Protein AF-A0A7C1ERU1-F1 (afdb_monomer)

Mean predicted aligned error: 7.0 Å

Secondary structure (DSSP, 8-state):
--PPPPEEEEEE--S-HHHHHHHHHHHGGGTTTEEEEEESSGGG--TTS--SEEEESSHHHHHHHHHHHHHTTPPPPEEEEEE-HHHHHH--HHHHSTT--EEEEEPP-TTT-S-----TTHHHHHHHHHHTT-

Structure (mmCIF, N/CA/C/O backbone):
data_AF-A0A7C1ERU1-F1
#
_entry.id   AF-A0A7C1ERU1-F1
#
loop_
_atom_site.group_PDB
_atom_site.id
_atom_site.type_symbol
_atom_site.label_atom_id
_atom_site.label_alt_id
_atom_site.label_comp_id
_atom_site.label_asym_id
_atom_site.label_entity_id
_atom_site.label_seq_id
_atom_site.pdbx_PDB_ins_code
_atom_site.Cartn_x
_atom_site.Cartn_y
_atom_site.Cartn_z
_atom_site.occupancy
_atom_site.B_iso_or_equiv
_atom_site.auth_seq_id
_atom_site.auth_comp_id
_atom_site.auth_asym_id
_atom_site.auth_atom_id
_atom_site.pdbx_PDB_model_num
ATOM 1 N N . MET A 1 1 ? -7.167 -4.060 30.849 1.00 38.62 1 MET A N 1
ATOM 2 C CA . MET A 1 1 ? -5.939 -4.022 30.029 1.00 38.62 1 MET A CA 1
ATOM 3 C C . MET A 1 1 ? -6.316 -3.415 28.689 1.00 38.62 1 MET A C 1
ATOM 5 O O . MET A 1 1 ? -6.919 -4.104 27.881 1.00 38.62 1 MET A O 1
ATOM 9 N N . SER A 1 2 ? -6.092 -2.116 28.487 1.00 44.56 2 SER A N 1
ATOM 10 C CA . SER A 1 2 ? -6.300 -1.489 27.179 1.00 44.56 2 SER A CA 1
ATOM 11 C C . SER A 1 2 ? -5.077 -1.799 26.318 1.00 44.56 2 SER A C 1
ATOM 13 O O . SER A 1 2 ? -4.058 -1.119 26.421 1.00 44.56 2 SER A O 1
ATOM 15 N N . GLY A 1 3 ? -5.133 -2.887 25.549 1.00 54.28 3 GLY A N 1
ATOM 16 C CA . GLY A 1 3 ? -4.138 -3.115 24.504 1.00 54.28 3 GLY A CA 1
ATOM 17 C C . GLY A 1 3 ? -4.185 -1.951 23.516 1.00 54.28 3 GLY A C 1
ATOM 18 O O . GLY A 1 3 ? -5.271 -1.447 23.225 1.00 54.28 3 GLY A O 1
ATOM 19 N N . ASN A 1 4 ? -3.025 -1.494 23.042 1.00 63.59 4 ASN A N 1
ATOM 20 C CA . ASN A 1 4 ? -2.984 -0.489 21.983 1.00 63.59 4 ASN A CA 1
ATOM 21 C C . ASN A 1 4 ? -3.839 -0.971 20.797 1.00 63.59 4 ASN A C 1
ATOM 23 O O . ASN A 1 4 ? -3.740 -2.149 20.437 1.00 63.59 4 ASN A O 1
ATOM 27 N N . PRO A 1 5 ? -4.676 -0.102 20.198 1.00 78.25 5 PRO A N 1
ATOM 28 C CA . PRO A 1 5 ? -5.443 -0.479 19.020 1.00 78.25 5 PRO A CA 1
ATOM 29 C C . PRO A 1 5 ? -4.481 -0.915 17.911 1.00 78.25 5 PRO A C 1
ATOM 31 O O . PRO A 1 5 ? -3.441 -0.277 17.705 1.00 78.25 5 PRO A O 1
ATOM 34 N N . LYS A 1 6 ? -4.819 -2.019 17.233 1.00 86.25 6 LYS A N 1
ATOM 35 C CA . LYS A 1 6 ? -4.038 -2.538 16.106 1.00 86.25 6 LYS A CA 1
ATOM 36 C C . LYS A 1 6 ? -3.913 -1.468 15.021 1.00 86.25 6 LYS A C 1
ATOM 38 O O . LYS A 1 6 ? -4.828 -0.670 14.828 1.00 86.25 6 LYS A O 1
ATOM 43 N N . LEU A 1 7 ? -2.779 -1.454 14.327 1.00 87.94 7 LEU A N 1
ATOM 44 C CA . LEU A 1 7 ? -2.610 -0.622 13.139 1.00 87.94 7 LEU A CA 1
ATOM 45 C C . LEU A 1 7 ? -3.426 -1.213 11.992 1.00 87.94 7 LEU A C 1
ATOM 47 O O . LEU A 1 7 ? -3.412 -2.427 11.785 1.00 87.94 7 LEU A O 1
ATOM 51 N N . CYS A 1 8 ? -4.094 -0.352 11.238 1.00 89.69 8 CYS A N 1
ATOM 52 C CA . CYS A 1 8 ? -4.928 -0.750 10.117 1.00 89.69 8 CYS A CA 1
ATOM 53 C C . CYS A 1 8 ? -4.202 -0.492 8.792 1.00 89.69 8 CYS A C 1
ATOM 55 O O . CYS A 1 8 ? -3.900 0.654 8.453 1.00 89.69 8 CYS A O 1
ATOM 57 N N . GLY A 1 9 ? -3.937 -1.550 8.031 1.00 87.38 9 GLY A N 1
ATOM 58 C CA . GLY A 1 9 ? -3.338 -1.495 6.701 1.00 87.38 9 GLY A CA 1
ATOM 59 C C . GLY A 1 9 ? -4.354 -1.783 5.601 1.00 87.38 9 GLY A C 1
ATOM 60 O O . GLY A 1 9 ? -5.110 -2.747 5.690 1.00 87.38 9 GLY A O 1
ATOM 61 N N . GLY A 1 10 ? -4.355 -0.975 4.544 1.00 85.50 10 GLY A N 1
ATOM 62 C CA . GLY A 1 10 ? -5.003 -1.317 3.278 1.00 85.50 10 GLY A CA 1
ATOM 63 C C . GLY A 1 10 ? -4.010 -1.978 2.323 1.00 85.50 10 GLY A C 1
ATOM 64 O O . GLY A 1 10 ? -2.830 -1.633 2.323 1.00 85.50 10 GLY A O 1
ATOM 65 N N . VAL A 1 11 ? -4.464 -2.905 1.490 1.00 82.75 11 VAL A N 1
ATOM 66 C CA . VAL A 1 11 ? -3.660 -3.495 0.414 1.00 82.75 11 VAL A CA 1
ATOM 67 C C . VAL A 1 11 ? -4.457 -3.390 -0.869 1.00 82.75 11 VAL A C 1
ATOM 69 O O . VAL A 1 11 ? -5.541 -3.957 -0.968 1.00 82.75 11 VAL A O 1
ATOM 72 N N . VAL A 1 12 ? -3.929 -2.658 -1.842 1.00 81.94 12 VAL A N 1
ATOM 73 C CA . VAL A 1 12 ? -4.483 -2.636 -3.192 1.00 81.94 12 VAL A CA 1
ATOM 74 C C . VAL A 1 12 ? -3.770 -3.708 -3.989 1.00 81.94 12 VAL A C 1
ATOM 76 O O . VAL A 1 12 ? -2.558 -3.636 -4.194 1.00 81.94 12 VAL A O 1
ATOM 79 N N . VAL A 1 13 ? -4.526 -4.712 -4.408 1.00 75.12 13 VAL A N 1
ATOM 80 C CA . VAL A 1 13 ? -4.001 -5.854 -5.146 1.00 75.12 13 VAL A CA 1
ATOM 81 C C . VAL A 1 13 ? -4.896 -6.096 -6.345 1.00 75.12 13 VAL A C 1
ATOM 83 O O . VAL A 1 13 ? -6.103 -6.305 -6.207 1.00 75.12 13 VAL A O 1
ATOM 86 N N . PHE A 1 14 ? -4.301 -6.110 -7.538 1.00 65.19 14 PHE A N 1
ATOM 87 C CA . PHE A 1 14 ? -4.945 -6.801 -8.647 1.00 65.19 14 PHE A CA 1
ATOM 88 C C . PHE A 1 14 ? -5.132 -8.263 -8.236 1.00 65.19 14 PHE A C 1
ATOM 90 O O . PHE A 1 14 ? -4.320 -8.802 -7.487 1.00 65.19 14 PHE A O 1
ATOM 97 N N . ALA A 1 15 ? -6.228 -8.886 -8.670 1.00 53.75 15 ALA A N 1
ATOM 98 C CA . ALA A 1 15 ? -6.693 -10.195 -8.208 1.00 53.75 15 ALA A CA 1
ATOM 99 C C . ALA A 1 15 ? -5.782 -11.382 -8.612 1.00 53.75 15 ALA A C 1
ATOM 101 O O . ALA A 1 15 ? -6.243 -12.358 -9.204 1.00 53.75 15 ALA A O 1
ATOM 102 N N . ASP A 1 16 ? -4.491 -11.329 -8.292 1.00 62.25 16 ASP A N 1
ATOM 103 C CA . ASP A 1 16 ? -3.553 -12.432 -8.400 1.00 62.25 16 ASP A CA 1
ATOM 104 C C . ASP A 1 16 ? -3.361 -13.108 -7.025 1.00 62.25 16 ASP A C 1
ATOM 106 O O . ASP A 1 16 ? -3.417 -12.490 -5.959 1.00 62.25 16 ASP A O 1
ATOM 110 N N . ARG A 1 17 ? -3.198 -14.436 -7.028 1.00 58.34 17 ARG A N 1
ATOM 111 C CA . ARG A 1 17 ? -3.046 -15.227 -5.792 1.00 58.34 17 ARG A CA 1
ATOM 112 C C . ARG A 1 17 ? -1.649 -15.121 -5.175 1.00 58.34 17 ARG A C 1
ATOM 114 O O . ARG A 1 17 ? -1.482 -15.484 -4.013 1.00 58.34 17 ARG A O 1
ATOM 121 N N . HIS A 1 18 ? -0.655 -14.669 -5.933 1.00 67.75 18 HIS A N 1
ATOM 122 C CA . HIS A 1 18 ? 0.740 -14.640 -5.493 1.00 67.75 18 HIS A CA 1
ATOM 123 C C . HIS A 1 18 ? 0.992 -13.482 -4.528 1.00 67.75 18 HIS A C 1
ATOM 125 O O . HIS A 1 18 ? 1.644 -13.653 -3.498 1.00 67.75 18 HIS A O 1
ATOM 131 N N . THR A 1 19 ? 0.395 -12.336 -4.816 1.00 70.38 19 THR A N 1
ATOM 132 C CA . THR A 1 19 ? 0.466 -11.124 -4.017 1.00 70.38 19 THR A CA 1
ATOM 133 C C . THR A 1 19 ? -0.167 -11.307 -2.644 1.00 70.38 19 THR A C 1
ATOM 135 O O . THR A 1 19 ? 0.436 -10.929 -1.643 1.00 70.38 19 THR A O 1
ATOM 138 N N . HIS A 1 20 ? -1.329 -11.960 -2.557 1.00 73.44 20 HIS A N 1
ATOM 139 C CA . HIS A 1 20 ? -1.931 -12.279 -1.261 1.00 73.44 20 HIS A CA 1
ATOM 140 C C . HIS A 1 20 ? -0.985 -13.107 -0.381 1.00 73.44 20 HIS A C 1
ATOM 142 O O . HIS A 1 20 ? -0.733 -12.734 0.763 1.00 73.44 20 HIS A O 1
ATOM 148 N N . GLY A 1 21 ? -0.392 -14.171 -0.933 1.00 73.75 21 GLY A N 1
ATOM 149 C CA . GLY A 1 21 ? 0.560 -15.009 -0.199 1.00 73.75 21 GLY A CA 1
ATOM 150 C C . GLY A 1 21 ? 1.810 -14.245 0.249 1.00 73.75 21 GLY A C 1
ATOM 151 O O . GLY A 1 21 ? 2.290 -14.439 1.365 1.00 73.75 21 GLY A O 1
ATOM 152 N N . LEU A 1 22 ? 2.314 -13.327 -0.581 1.00 76.00 22 LEU A N 1
ATOM 153 C CA . LEU A 1 22 ? 3.431 -12.456 -0.216 1.00 76.00 22 LEU A CA 1
ATOM 154 C C . LEU A 1 22 ? 3.085 -11.553 0.974 1.00 76.00 22 LEU A C 1
ATOM 156 O O . LEU A 1 22 ? 3.857 -11.470 1.929 1.00 76.00 22 LEU A O 1
ATOM 160 N N . ILE A 1 23 ? 1.937 -10.877 0.927 1.00 79.00 23 ILE A N 1
ATOM 161 C CA . ILE A 1 23 ? 1.511 -9.970 1.997 1.00 79.00 23 ILE A CA 1
ATOM 162 C C . ILE A 1 23 ? 1.243 -10.742 3.291 1.00 79.00 23 ILE A C 1
ATOM 164 O O . ILE A 1 23 ? 1.654 -10.297 4.364 1.00 79.00 23 ILE A O 1
ATOM 168 N N . GLU A 1 24 ? 0.633 -11.925 3.217 1.00 79.69 24 GLU A N 1
ATOM 169 C CA . GLU A 1 24 ? 0.465 -12.804 4.379 1.00 79.69 24 GLU A CA 1
ATOM 170 C C . GLU A 1 24 ? 1.814 -13.194 4.999 1.00 79.69 24 GLU A C 1
ATOM 172 O O . GLU A 1 24 ? 1.984 -13.104 6.217 1.00 79.69 24 GLU A O 1
ATOM 177 N N . LEU A 1 25 ? 2.807 -13.555 4.180 1.00 77.31 25 LEU A N 1
ATOM 178 C CA . LEU A 1 25 ? 4.157 -13.872 4.657 1.00 77.31 25 LEU A CA 1
ATOM 179 C C . LEU A 1 25 ? 4.840 -12.665 5.312 1.00 77.31 25 LEU A C 1
ATOM 181 O O . LEU A 1 25 ? 5.422 -12.798 6.391 1.00 77.31 25 LEU A O 1
ATOM 185 N N . LEU A 1 26 ? 4.743 -11.484 4.696 1.00 77.50 26 LEU A N 1
ATOM 186 C CA . LEU A 1 26 ? 5.313 -10.239 5.221 1.00 77.50 26 LEU A CA 1
ATOM 187 C C . LEU A 1 26 ? 4.665 -9.821 6.546 1.00 77.50 26 LEU A C 1
ATOM 189 O O . LEU A 1 26 ? 5.332 -9.285 7.432 1.00 77.50 26 LEU A O 1
ATOM 193 N N . THR A 1 27 ? 3.366 -10.072 6.701 1.00 81.69 27 THR A N 1
ATOM 194 C CA . THR A 1 27 ? 2.593 -9.660 7.880 1.00 81.69 27 THR A CA 1
ATOM 195 C C . THR A 1 27 ? 2.572 -10.706 8.989 1.00 81.69 27 THR A C 1
ATOM 197 O O . THR A 1 27 ? 2.275 -10.354 10.132 1.00 81.69 27 THR A O 1
ATOM 200 N N . TYR A 1 28 ? 2.963 -11.955 8.714 1.00 83.81 28 TYR A N 1
ATOM 201 C CA . TYR A 1 28 ? 2.857 -13.086 9.641 1.00 83.81 28 TYR A CA 1
ATOM 202 C C . TYR A 1 28 ? 3.402 -12.790 11.046 1.00 83.81 28 TYR A C 1
ATOM 204 O O . TYR A 1 28 ? 2.727 -13.040 12.045 1.00 83.81 28 TYR A O 1
ATOM 212 N N . ARG A 1 29 ? 4.603 -12.202 11.137 1.00 82.00 29 ARG A N 1
ATOM 213 C CA . ARG A 1 29 ? 5.260 -11.885 12.422 1.00 82.00 29 ARG A CA 1
ATOM 214 C C . ARG A 1 29 ? 4.599 -10.741 13.191 1.00 82.00 29 ARG A C 1
ATOM 216 O O . ARG A 1 29 ? 4.809 -10.610 14.390 1.00 82.00 29 ARG A O 1
ATOM 223 N N . SER A 1 30 ? 3.807 -9.919 12.509 1.00 84.56 30 SER A N 1
ATOM 224 C CA . SER A 1 30 ? 3.169 -8.719 13.057 1.00 84.56 30 SER A CA 1
ATOM 225 C C . SER A 1 30 ? 1.639 -8.807 13.102 1.00 84.56 30 SER A C 1
ATOM 227 O O . SER A 1 30 ? 0.985 -7.827 13.450 1.00 84.56 30 SER A O 1
ATOM 229 N N . ARG A 1 31 ? 1.049 -9.973 12.811 1.00 84.38 31 ARG A N 1
ATOM 230 C CA . ARG A 1 31 ? -0.410 -10.189 12.729 1.00 84.38 31 ARG A CA 1
ATOM 231 C C . ARG A 1 31 ? -1.189 -9.813 13.998 1.00 84.38 31 ARG A C 1
ATOM 233 O O . ARG A 1 31 ? -2.358 -9.439 13.944 1.00 84.38 31 ARG A O 1
ATOM 240 N N . ASP A 1 32 ? -0.539 -9.872 15.157 1.00 86.38 32 ASP A N 1
ATOM 241 C CA . ASP A 1 32 ? -1.171 -9.513 16.431 1.00 86.38 32 ASP A CA 1
ATOM 242 C C . ASP A 1 32 ? -1.240 -7.991 16.636 1.00 86.38 32 ASP A C 1
ATOM 244 O O . ASP A 1 32 ? -2.021 -7.512 17.455 1.00 86.38 32 ASP A O 1
ATOM 248 N N . ARG A 1 33 ? -0.463 -7.223 15.864 1.00 85.62 33 ARG A N 1
ATOM 249 C CA . ARG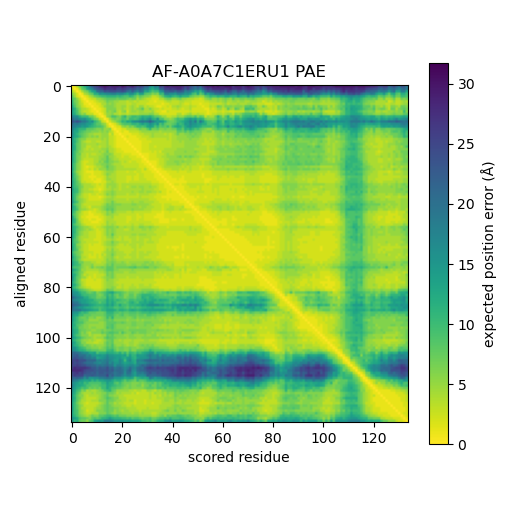 A 1 33 ? -0.378 -5.753 15.917 1.00 85.62 33 ARG A CA 1
ATOM 250 C C . ARG A 1 33 ? -1.040 -5.073 14.719 1.00 85.62 33 ARG A C 1
ATOM 252 O O . ARG A 1 33 ? -1.166 -3.851 14.723 1.00 85.62 33 ARG A O 1
ATOM 259 N N . LEU A 1 34 ? -1.434 -5.853 13.714 1.00 87.56 34 LEU A N 1
ATOM 260 C CA . LEU A 1 34 ? -1.942 -5.380 12.433 1.00 87.56 34 LEU A CA 1
ATOM 261 C C . LEU A 1 34 ? -3.322 -5.961 12.135 1.00 87.56 34 LEU A C 1
ATOM 263 O O . LEU A 1 34 ? -3.626 -7.103 12.482 1.00 87.56 34 LEU A O 1
ATOM 267 N N . GLU A 1 35 ? -4.122 -5.179 11.433 1.00 89.88 35 GLU A N 1
ATOM 268 C CA . GLU A 1 35 ? -5.314 -5.616 10.723 1.00 89.88 35 GLU A CA 1
ATOM 269 C C . GLU A 1 35 ? -5.162 -5.200 9.259 1.00 89.88 35 GLU A C 1
ATOM 271 O O . GLU A 1 35 ? -4.780 -4.063 8.984 1.00 89.88 35 GLU A O 1
ATOM 276 N N . MET A 1 36 ? -5.395 -6.130 8.330 1.00 88.69 36 MET A N 1
ATOM 277 C CA . MET A 1 36 ? -5.209 -5.904 6.895 1.00 88.69 36 MET A CA 1
ATOM 278 C C . MET A 1 36 ? -6.549 -6.013 6.175 1.00 88.69 36 MET A C 1
ATOM 280 O O . MET A 1 36 ? -7.258 -7.004 6.345 1.00 88.69 36 MET A O 1
ATOM 284 N N . VAL A 1 37 ? -6.856 -5.025 5.339 1.00 91.00 37 VAL A N 1
ATOM 285 C CA . VAL A 1 37 ? -8.012 -5.030 4.437 1.00 91.00 37 VAL A CA 1
ATOM 286 C C . VAL A 1 37 ? -7.514 -5.040 3.001 1.00 91.00 37 VAL A C 1
ATOM 288 O O . VAL A 1 37 ? -6.608 -4.283 2.652 1.00 91.00 37 VAL A O 1
ATOM 291 N N . TYR A 1 38 ? -8.098 -5.902 2.176 1.00 89.50 38 TYR A N 1
ATOM 292 C CA . TYR A 1 38 ? -7.710 -6.075 0.780 1.00 89.50 38 TYR A CA 1
ATOM 293 C C . TYR A 1 38 ? -8.744 -5.435 -0.139 1.00 89.50 38 TYR A C 1
ATOM 295 O O . TYR A 1 38 ? -9.944 -5.655 0.017 1.00 89.50 38 TYR A O 1
ATOM 303 N N . TYR A 1 39 ? -8.255 -4.682 -1.117 1.00 89.81 39 TYR A N 1
ATOM 304 C CA . TYR A 1 39 ? -9.049 -3.987 -2.118 1.00 89.81 39 TYR A CA 1
ATOM 305 C C . TYR A 1 39 ? -8.626 -4.443 -3.507 1.00 89.81 39 TYR A C 1
ATOM 307 O O . TYR A 1 39 ? -7.434 -4.507 -3.808 1.00 89.81 39 TYR A O 1
ATOM 315 N N . SER A 1 40 ? -9.610 -4.739 -4.356 1.00 87.38 40 SER A N 1
ATOM 316 C CA . SER A 1 40 ? -9.362 -5.116 -5.751 1.00 87.38 40 SER A CA 1
ATOM 317 C C . SER A 1 40 ? -8.965 -3.920 -6.615 1.00 87.38 40 SER A C 1
ATOM 319 O O . SER A 1 40 ? -8.301 -4.095 -7.633 1.00 87.38 40 SER A O 1
ATOM 321 N N . HIS A 1 41 ? -9.359 -2.710 -6.214 1.00 88.19 41 HIS A N 1
ATOM 322 C CA . HIS A 1 41 ? -9.020 -1.471 -6.899 1.00 88.19 41 HIS A CA 1
ATOM 323 C C . HIS A 1 41 ? -8.840 -0.313 -5.899 1.00 88.19 41 HIS A C 1
ATOM 325 O O . HIS A 1 41 ? -9.537 -0.274 -4.883 1.00 88.19 41 HIS A O 1
ATOM 331 N N . PRO A 1 42 ? -8.006 0.709 -6.192 1.00 89.62 42 PRO A N 1
ATOM 332 C CA . PRO A 1 42 ? -7.915 1.933 -5.383 1.00 89.62 42 PRO A CA 1
ATOM 333 C C . PRO A 1 42 ? -9.247 2.645 -5.093 1.00 89.62 42 PRO A C 1
ATOM 335 O O . PRO A 1 42 ? -9.348 3.394 -4.129 1.00 89.62 42 PRO A O 1
ATOM 338 N N . TYR A 1 43 ? -10.269 2.441 -5.925 1.00 89.56 43 TYR A N 1
ATOM 339 C CA . TYR A 1 43 ? -11.580 3.084 -5.757 1.00 89.56 43 TYR A CA 1
ATOM 340 C C . TYR A 1 43 ? -12.494 2.343 -4.778 1.00 89.56 43 TYR A C 1
ATOM 342 O O . TYR A 1 43 ? -13.516 2.899 -4.383 1.00 89.56 43 TYR A O 1
ATOM 350 N N . ASP A 1 44 ? -12.110 1.132 -4.373 1.00 92.06 44 ASP A N 1
ATOM 351 C CA . ASP A 1 44 ? -12.851 0.313 -3.413 1.00 92.06 44 ASP A CA 1
ATOM 352 C C . ASP A 1 44 ? -12.425 0.597 -1.965 1.00 92.06 44 ASP A C 1
ATOM 354 O O . ASP A 1 44 ? -12.976 0.009 -1.037 1.00 92.06 44 ASP A O 1
ATOM 358 N N . ILE A 1 45 ? -11.430 1.470 -1.762 1.00 93.06 45 ILE A N 1
ATOM 359 C CA . ILE A 1 45 ? -10.913 1.810 -0.436 1.00 93.06 45 ILE A CA 1
ATOM 360 C C . ILE A 1 45 ? -12.020 2.469 0.392 1.00 93.06 45 ILE A C 1
ATOM 362 O O . ILE A 1 45 ? -12.545 3.523 0.022 1.00 93.06 45 ILE A O 1
ATOM 366 N N . ASP A 1 46 ? -12.330 1.866 1.540 1.00 92.56 46 ASP A N 1
ATOM 367 C CA . ASP A 1 46 ? -13.300 2.393 2.497 1.00 92.56 46 ASP A CA 1
ATOM 368 C C . ASP A 1 46 ? -12.722 3.608 3.238 1.00 92.56 46 ASP A C 1
ATOM 370 O O . ASP A 1 46 ? -11.832 3.481 4.073 1.00 92.56 46 ASP A O 1
ATOM 374 N N . LEU A 1 47 ? -13.225 4.804 2.937 1.00 91.12 47 LEU A N 1
ATOM 375 C CA . LEU A 1 47 ? -12.744 6.048 3.543 1.00 91.12 47 LEU A CA 1
ATOM 376 C C . LEU A 1 47 ? -13.252 6.283 4.973 1.00 91.12 47 LEU A C 1
ATOM 378 O O . LEU A 1 47 ? -12.706 7.151 5.661 1.00 91.12 47 LEU A O 1
ATOM 382 N N . ASP A 1 48 ? -14.266 5.536 5.420 1.00 90.38 48 ASP A N 1
ATOM 383 C CA . ASP A 1 48 ? -14.761 5.597 6.799 1.00 90.38 48 ASP A CA 1
ATOM 384 C C . ASP A 1 48 ? -13.842 4.807 7.748 1.00 90.38 48 ASP A C 1
ATOM 386 O O . ASP A 1 48 ? -13.770 5.085 8.951 1.00 90.38 48 ASP A O 1
ATOM 390 N N . GLN A 1 49 ? -13.068 3.864 7.204 1.00 89.00 49 GLN A N 1
ATOM 391 C CA . GLN A 1 49 ? -12.019 3.166 7.927 1.00 89.00 49 GLN A CA 1
ATOM 392 C C . GLN A 1 49 ? -10.726 3.992 7.943 1.00 89.00 49 GLN A C 1
ATOM 394 O O . GLN A 1 49 ? -10.183 4.392 6.917 1.00 89.00 49 GLN A O 1
ATOM 399 N N . LYS A 1 50 ? -10.172 4.227 9.137 1.00 88.50 50 LYS A N 1
ATOM 400 C CA . LYS A 1 50 ? -8.882 4.914 9.272 1.00 88.50 50 LYS A CA 1
ATOM 401 C C . LYS A 1 50 ? -7.731 3.956 8.953 1.00 88.50 50 LYS A C 1
ATOM 403 O O . LYS A 1 50 ? -7.282 3.228 9.835 1.00 88.50 50 LYS A O 1
ATOM 408 N N . HIS A 1 51 ? -7.206 4.002 7.732 1.00 93.12 51 HIS A N 1
ATOM 409 C CA . HIS A 1 51 ? -5.950 3.323 7.389 1.00 93.12 51 HIS A CA 1
ATOM 410 C C . HIS A 1 51 ? -4.744 4.105 7.921 1.00 93.12 51 HIS A C 1
ATOM 412 O O . HIS A 1 51 ? -4.608 5.303 7.683 1.00 93.12 51 HIS A O 1
ATOM 418 N N . ASP A 1 52 ? -3.842 3.432 8.633 1.00 92.12 52 ASP A N 1
ATOM 419 C CA . ASP A 1 52 ? -2.536 3.985 9.004 1.00 92.12 52 ASP A CA 1
ATOM 420 C C . ASP A 1 52 ? -1.564 3.941 7.807 1.00 92.12 52 ASP A C 1
ATOM 422 O O . ASP A 1 52 ? -0.706 4.816 7.663 1.00 92.12 52 ASP A O 1
ATOM 426 N N . PHE A 1 53 ? -1.707 2.940 6.930 1.00 92.69 53 PHE A N 1
ATOM 427 C CA . PHE A 1 53 ? -0.922 2.794 5.704 1.00 92.69 53 PHE A CA 1
ATOM 428 C C . PHE A 1 53 ? -1.692 2.057 4.598 1.00 92.69 53 PHE A C 1
ATOM 430 O O . PHE A 1 53 ? -2.639 1.322 4.878 1.00 92.69 53 PHE A O 1
ATOM 437 N N . ILE A 1 54 ? -1.260 2.226 3.346 1.00 93.06 54 ILE A N 1
ATOM 438 C CA . ILE A 1 54 ? -1.757 1.482 2.183 1.00 93.06 54 ILE A CA 1
ATOM 439 C C . ILE A 1 54 ? -0.586 0.909 1.393 1.00 93.06 54 ILE A C 1
ATOM 441 O O . ILE A 1 54 ? 0.344 1.632 1.039 1.00 93.06 54 ILE A O 1
ATOM 445 N N . ILE A 1 55 ? -0.649 -0.388 1.107 1.00 89.81 55 ILE A N 1
ATOM 446 C CA . ILE A 1 55 ? 0.296 -1.103 0.257 1.00 89.81 55 ILE A CA 1
ATOM 447 C C . ILE A 1 55 ? -0.205 -1.076 -1.191 1.00 89.81 55 ILE A C 1
ATOM 449 O O . ILE A 1 55 ? -1.358 -1.411 -1.453 1.00 89.81 55 ILE A O 1
ATOM 453 N N . VAL A 1 56 ? 0.676 -0.703 -2.117 1.00 88.50 56 VAL A N 1
ATOM 454 C CA . VAL A 1 56 ? 0.459 -0.719 -3.573 1.00 88.50 56 VAL A CA 1
ATOM 455 C C . VAL A 1 56 ? 1.644 -1.402 -4.256 1.00 88.50 56 VAL A C 1
ATOM 457 O O . VAL A 1 56 ? 2.750 -1.393 -3.711 1.00 88.50 56 VAL A O 1
ATOM 460 N N . GLN A 1 57 ? 1.429 -1.983 -5.437 1.00 80.94 57 GLN A N 1
ATOM 461 C CA . GLN A 1 57 ? 2.457 -2.753 -6.159 1.00 80.94 57 GLN A CA 1
ATOM 462 C C . GLN A 1 57 ? 2.884 -2.152 -7.500 1.00 80.94 57 GLN A C 1
ATOM 464 O O . GLN A 1 57 ? 3.749 -2.698 -8.184 1.00 80.94 57 GLN A O 1
ATOM 469 N N . SER A 1 58 ? 2.252 -1.054 -7.908 1.00 81.50 58 SER A N 1
ATOM 470 C CA . SER A 1 58 ? 2.596 -0.376 -9.147 1.00 81.50 58 SER A CA 1
ATOM 471 C C . SER A 1 58 ? 2.573 1.146 -8.981 1.00 81.50 58 SER A C 1
ATOM 473 O O . SER A 1 58 ? 1.786 1.686 -8.189 1.00 81.50 58 SER A O 1
ATOM 475 N N . PRO A 1 59 ? 3.392 1.879 -9.762 1.00 85.94 59 PRO A N 1
ATOM 476 C CA . PRO A 1 59 ? 3.331 3.335 -9.800 1.00 85.94 59 PRO A CA 1
ATOM 477 C C . PRO A 1 59 ? 1.954 3.870 -10.213 1.00 85.94 59 PRO A C 1
ATOM 479 O O . PRO A 1 59 ? 1.603 4.984 -9.830 1.00 85.94 59 PRO A O 1
ATOM 482 N N . GLU A 1 60 ? 1.204 3.102 -11.009 1.00 87.75 60 GLU A N 1
ATOM 483 C CA . GLU A 1 60 ? -0.152 3.440 -11.444 1.00 87.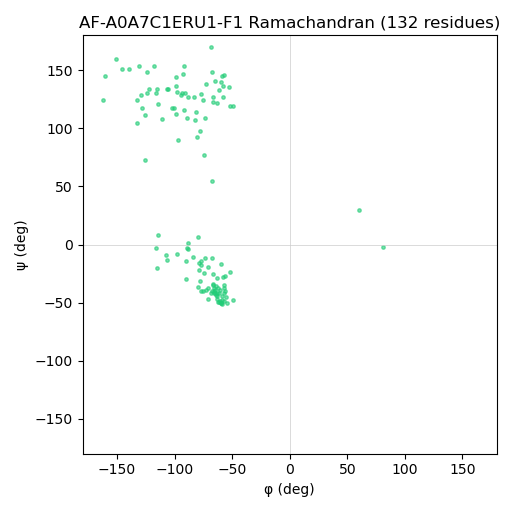75 60 GLU A CA 1
ATOM 484 C C . GLU A 1 60 ? -1.150 3.334 -10.287 1.00 87.75 60 GLU A C 1
ATOM 486 O O . GLU A 1 60 ? -1.903 4.277 -10.044 1.00 87.75 60 GLU A O 1
ATOM 491 N N . ASP A 1 61 ? -1.105 2.248 -9.512 1.00 89.06 61 ASP A N 1
ATOM 492 C CA . ASP A 1 61 ? -1.927 2.105 -8.306 1.00 89.06 61 ASP A CA 1
ATOM 493 C C . ASP A 1 61 ? -1.608 3.200 -7.294 1.00 89.06 61 ASP A C 1
ATOM 495 O O . ASP A 1 61 ? -2.516 3.771 -6.692 1.00 89.06 61 ASP A O 1
ATOM 499 N N . LEU A 1 62 ? -0.327 3.553 -7.148 1.00 90.69 62 LEU A N 1
ATOM 500 C CA . LEU A 1 62 ? 0.085 4.667 -6.303 1.00 90.69 62 LEU A CA 1
ATOM 501 C C . LEU A 1 62 ? -0.549 5.985 -6.765 1.00 90.69 62 LEU A C 1
ATOM 503 O O . LEU A 1 62 ? -1.149 6.692 -5.953 1.00 90.69 62 LEU A O 1
ATOM 5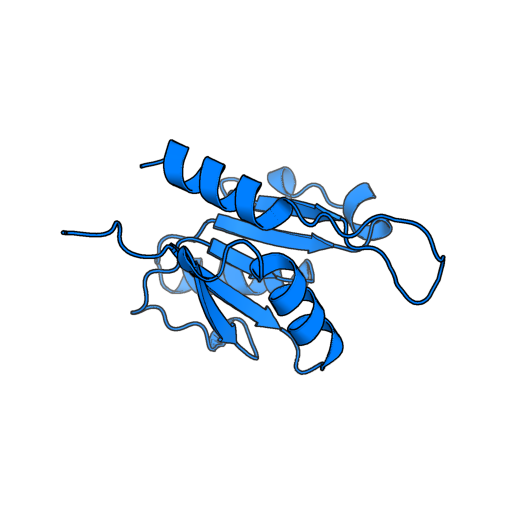07 N N . ASP A 1 63 ? -0.444 6.306 -8.059 1.00 92.19 63 ASP A N 1
ATOM 508 C CA . ASP A 1 63 ? -1.071 7.492 -8.656 1.00 92.19 63 ASP A CA 1
ATOM 509 C C . ASP A 1 63 ? -2.586 7.513 -8.393 1.00 92.19 63 ASP A C 1
ATOM 511 O O . ASP A 1 63 ? -3.144 8.541 -7.995 1.00 92.19 63 ASP A O 1
ATOM 515 N N . ASN A 1 64 ? -3.249 6.372 -8.575 1.00 93.12 64 ASN A N 1
ATOM 516 C CA . ASN A 1 64 ? -4.689 6.231 -8.402 1.00 93.12 64 ASN A CA 1
ATOM 517 C C . ASN A 1 64 ? -5.119 6.368 -6.937 1.00 93.12 64 ASN A C 1
ATOM 519 O O . ASN A 1 64 ? -6.087 7.080 -6.666 1.00 93.12 64 ASN A O 1
ATOM 523 N N . VAL A 1 65 ? -4.386 5.775 -5.988 1.00 93.62 65 VAL A N 1
ATOM 524 C C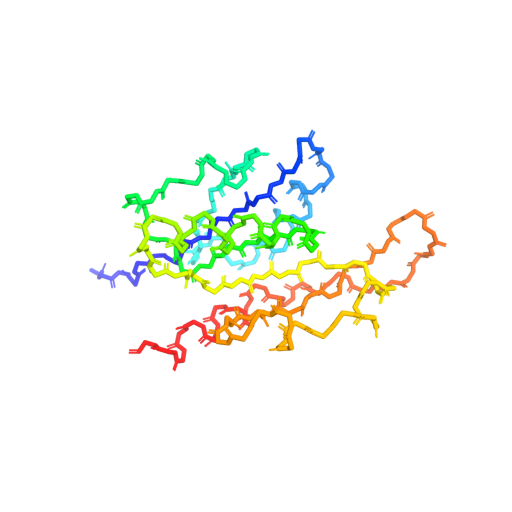A . VAL A 1 65 ? -4.627 5.946 -4.545 1.00 93.62 65 VAL A CA 1
ATOM 525 C C . VAL A 1 65 ? -4.459 7.410 -4.149 1.00 93.62 65 VAL A C 1
ATOM 527 O O . VAL A 1 65 ? -5.351 7.984 -3.524 1.00 93.62 65 VAL A O 1
ATOM 530 N N . VAL A 1 66 ? -3.360 8.056 -4.552 1.00 93.38 66 VAL A N 1
ATOM 531 C CA . VAL A 1 66 ? -3.120 9.473 -4.234 1.00 93.38 66 VAL A CA 1
ATOM 532 C C . VAL A 1 66 ? -4.254 10.345 -4.779 1.00 93.38 66 VAL A C 1
ATOM 534 O O . VAL A 1 66 ? -4.827 11.143 -4.034 1.00 93.38 66 VAL A O 1
ATOM 537 N N . ARG A 1 67 ? -4.641 10.160 -6.047 1.00 93.62 67 ARG A N 1
ATOM 538 C CA . ARG A 1 67 ? -5.761 10.896 -6.654 1.00 93.62 67 ARG A CA 1
ATOM 539 C C . ARG A 1 67 ? -7.084 10.627 -5.944 1.00 93.62 67 ARG A C 1
ATOM 541 O O . ARG A 1 67 ? -7.851 11.565 -5.726 1.00 93.62 67 ARG A O 1
ATOM 548 N N . PHE A 1 68 ? -7.365 9.380 -5.576 1.00 94.25 68 PHE A N 1
ATOM 549 C CA . PHE A 1 68 ? -8.598 9.012 -4.884 1.00 94.25 68 PHE A CA 1
ATOM 550 C C . PHE A 1 68 ? -8.749 9.769 -3.560 1.00 94.25 68 PHE A C 1
ATOM 552 O O . PHE A 1 68 ? -9.748 10.458 -3.361 1.00 94.25 68 PHE A O 1
ATOM 559 N N . PHE A 1 69 ? -7.727 9.754 -2.704 1.00 93.50 69 PHE A N 1
ATOM 560 C CA . PHE A 1 69 ? -7.769 10.479 -1.431 1.00 93.50 69 PHE A CA 1
ATOM 561 C C . PHE A 1 69 ? -7.830 12.004 -1.619 1.00 93.50 69 PHE A C 1
ATOM 563 O O . PHE A 1 69 ? -8.623 12.672 -0.954 1.00 93.50 69 PHE A O 1
ATOM 570 N N . GLN A 1 70 ? -7.055 12.564 -2.558 1.00 92.19 70 GLN A N 1
ATOM 571 C CA . GLN A 1 70 ? -7.052 14.009 -2.832 1.00 92.19 70 GLN A CA 1
ATOM 572 C C . GLN A 1 70 ? -8.405 14.514 -3.336 1.00 92.19 70 GLN A C 1
ATOM 574 O O . GLN A 1 70 ? -8.912 15.519 -2.843 1.00 92.19 70 GLN A O 1
ATOM 579 N N . THR A 1 71 ? -9.005 13.816 -4.304 1.00 93.56 71 THR A N 1
ATOM 580 C CA . THR A 1 71 ? -10.308 14.201 -4.874 1.00 93.56 71 THR A CA 1
ATOM 581 C C . THR A 1 71 ? -11.428 14.147 -3.841 1.00 93.56 71 THR A C 1
ATOM 583 O O . THR A 1 71 ? -12.372 14.930 -3.917 1.00 93.56 71 THR A O 1
ATOM 586 N N . ARG A 1 72 ? -11.302 13.266 -2.846 1.00 91.69 72 ARG A N 1
ATOM 587 C CA . ARG A 1 72 ? -12.237 13.141 -1.726 1.00 91.69 72 ARG A CA 1
ATOM 588 C C . ARG A 1 72 ? -11.903 14.059 -0.547 1.00 91.69 72 ARG A C 1
ATOM 590 O O . ARG A 1 72 ? -12.686 14.117 0.389 1.00 91.69 72 ARG A O 1
ATOM 597 N N . GLN A 1 73 ? -10.796 14.804 -0.605 1.00 91.00 73 GLN A N 1
ATOM 598 C CA . GLN A 1 73 ? -10.302 15.674 0.472 1.00 91.00 73 GLN A CA 1
ATOM 599 C C . GLN A 1 73 ? -9.988 14.923 1.781 1.00 91.00 73 GLN A C 1
ATOM 601 O O . GLN A 1 73 ? -10.063 15.495 2.867 1.00 91.00 73 GLN A O 1
ATOM 606 N N . HIS A 1 74 ? -9.604 13.648 1.684 1.00 91.94 74 HIS A N 1
ATOM 607 C CA . HIS A 1 74 ? -9.161 12.854 2.829 1.00 91.94 74 HIS A CA 1
ATOM 608 C C . HIS A 1 74 ? -7.643 12.942 3.018 1.00 91.94 74 HIS A C 1
ATOM 610 O O . HIS A 1 74 ? -6.877 13.146 2.072 1.00 91.94 74 HIS A O 1
ATOM 616 N N . VAL A 1 75 ? -7.202 12.750 4.263 1.00 90.50 75 VAL A N 1
ATOM 617 C CA . VAL A 1 75 ? -5.777 12.619 4.582 1.00 90.50 75 VAL A CA 1
ATOM 618 C C . VAL A 1 75 ? -5.253 11.332 3.959 1.00 90.50 75 VAL A C 1
ATOM 620 O O . VAL A 1 75 ? -5.802 10.258 4.187 1.00 90.50 75 VAL A O 1
ATOM 623 N N . ILE A 1 76 ? -4.180 11.454 3.185 1.00 92.19 76 ILE A N 1
ATOM 624 C CA . ILE A 1 76 ? -3.539 10.314 2.536 1.00 92.19 76 ILE A CA 1
ATOM 625 C C . ILE A 1 76 ? -2.755 9.536 3.605 1.00 92.19 76 ILE A C 1
ATOM 627 O O . ILE A 1 76 ? -1.920 10.139 4.291 1.00 92.19 76 ILE A O 1
ATOM 631 N N . PRO A 1 77 ? -3.004 8.227 3.772 1.00 91.75 77 PRO A N 1
ATOM 632 C CA . PRO A 1 77 ? -2.236 7.393 4.688 1.00 91.75 77 PRO A CA 1
ATOM 633 C C . PRO A 1 77 ? -0.798 7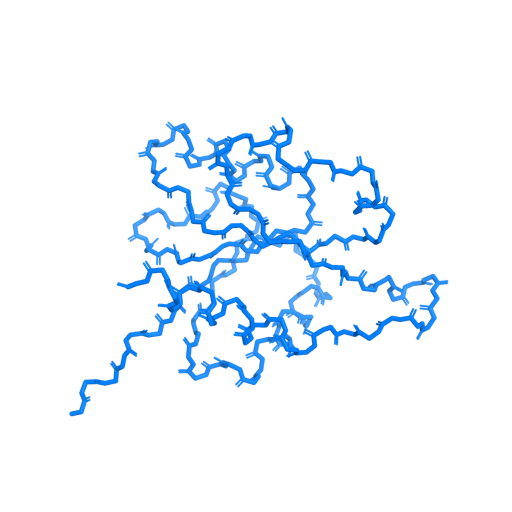.210 4.189 1.00 91.75 77 PRO A C 1
ATOM 635 O O . PRO A 1 77 ? -0.456 7.556 3.058 1.00 91.75 77 PRO A O 1
ATOM 638 N N . LEU A 1 78 ? 0.070 6.642 5.028 1.00 92.19 78 LEU A N 1
ATOM 639 C CA . LEU A 1 78 ? 1.415 6.274 4.589 1.00 92.19 78 LEU A CA 1
ATOM 640 C C . LEU A 1 78 ? 1.323 5.304 3.402 1.00 92.19 78 LEU A C 1
ATOM 642 O O . LEU A 1 78 ? 0.694 4.257 3.521 1.00 92.19 78 LEU A O 1
ATOM 646 N N . ILE A 1 79 ? 1.986 5.603 2.287 1.00 91.69 79 ILE A N 1
ATOM 647 C CA . ILE A 1 79 ? 1.996 4.683 1.150 1.00 91.69 79 ILE A CA 1
ATOM 648 C C . ILE A 1 79 ? 3.222 3.779 1.230 1.00 91.69 79 ILE A C 1
ATOM 650 O O . ILE A 1 79 ? 4.348 4.243 1.406 1.00 91.69 79 ILE A O 1
ATOM 654 N N . VAL A 1 80 ? 3.008 2.478 1.087 1.00 88.06 80 VAL A N 1
ATOM 655 C CA . VAL A 1 80 ? 4.046 1.454 0.994 1.00 88.06 80 VAL A CA 1
ATOM 656 C C . VAL A 1 80 ? 4.023 0.929 -0.432 1.00 88.06 80 VAL A C 1
ATOM 658 O O . VAL A 1 80 ? 3.095 0.238 -0.834 1.00 88.06 80 VAL A O 1
ATOM 661 N N . HIS A 1 81 ? 5.033 1.286 -1.212 1.00 86.44 81 HIS A N 1
ATOM 662 C CA . HIS A 1 81 ? 5.144 0.859 -2.595 1.00 86.44 81 HIS A CA 1
ATOM 663 C C . HIS A 1 81 ? 6.090 -0.328 -2.702 1.00 86.44 81 HIS A C 1
ATOM 665 O O . HIS A 1 81 ? 7.293 -0.184 -2.464 1.00 86.44 81 HIS A O 1
ATOM 671 N N . ILE A 1 82 ? 5.531 -1.483 -3.042 1.00 79.38 82 ILE A N 1
ATOM 672 C CA . ILE A 1 82 ? 6.268 -2.705 -3.332 1.00 79.38 82 ILE A CA 1
ATOM 673 C C . ILE A 1 82 ? 6.587 -2.705 -4.829 1.00 79.38 82 ILE A C 1
ATOM 675 O O . ILE A 1 82 ? 5.692 -2.843 -5.649 1.00 79.38 82 ILE A O 1
ATOM 679 N N . ASP A 1 83 ? 7.853 -2.509 -5.180 1.00 72.12 83 ASP A N 1
ATOM 680 C CA . ASP A 1 83 ? 8.299 -2.335 -6.566 1.00 72.12 83 ASP A CA 1
ATOM 681 C C . ASP A 1 83 ? 9.266 -3.440 -6.984 1.00 72.12 83 ASP A C 1
ATOM 683 O O . ASP A 1 83 ? 10.073 -3.924 -6.183 1.00 72.12 83 ASP A O 1
ATOM 687 N N . ARG A 1 84 ? 9.306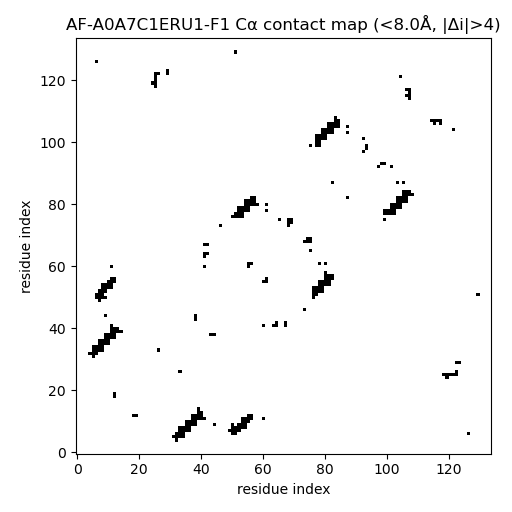 -3.713 -8.292 1.00 69.06 84 ARG A N 1
ATOM 688 C CA . ARG A 1 84 ? 10.431 -4.431 -8.900 1.00 69.06 84 ARG A CA 1
ATOM 689 C C . ARG A 1 84 ? 11.711 -3.579 -8.848 1.00 69.06 84 ARG A C 1
ATOM 691 O O . ARG A 1 84 ? 11.635 -2.350 -8.976 1.00 69.06 84 ARG A O 1
ATOM 698 N N . PRO A 1 85 ? 12.906 -4.187 -8.731 1.00 67.19 85 PRO A N 1
ATOM 699 C CA . PRO A 1 85 ? 14.168 -3.452 -8.595 1.00 67.19 85 PRO A CA 1
ATOM 700 C C . PRO A 1 85 ? 14.437 -2.470 -9.748 1.00 67.19 85 PRO A C 1
ATOM 702 O O . PRO A 1 85 ? 14.959 -1.377 -9.535 1.00 67.19 85 PRO A O 1
ATOM 705 N N . GLU A 1 86 ? 14.024 -2.825 -10.961 1.00 66.56 86 GLU A N 1
ATOM 706 C CA . GLU A 1 86 ? 14.175 -2.018 -12.177 1.00 66.56 86 GLU A CA 1
ATOM 707 C C . GLU A 1 86 ? 13.351 -0.722 -12.138 1.00 66.56 86 GLU A C 1
ATOM 709 O O . GLU A 1 86 ? 13.803 0.339 -12.579 1.00 66.56 86 GLU A O 1
ATOM 714 N N . VAL A 1 87 ? 12.147 -0.785 -11.563 1.00 66.75 87 VAL A N 1
ATOM 715 C CA . VAL A 1 87 ? 11.261 0.375 -11.393 1.00 66.75 87 VAL A CA 1
ATOM 716 C C . VAL A 1 87 ? 11.808 1.288 -10.297 1.00 66.75 87 VAL A C 1
ATOM 718 O O . VAL A 1 87 ? 11.835 2.511 -10.456 1.00 66.75 87 VAL A O 1
ATOM 721 N N . LEU A 1 88 ? 12.349 0.703 -9.220 1.00 64.38 88 LEU A N 1
ATOM 722 C CA . LEU A 1 88 ? 12.991 1.452 -8.140 1.00 64.38 88 LEU A CA 1
ATOM 723 C C . LEU A 1 88 ? 14.145 2.324 -8.643 1.00 64.38 88 LEU A C 1
ATOM 725 O O . LEU A 1 88 ? 14.291 3.465 -8.199 1.00 64.38 88 LEU A O 1
ATOM 729 N N . GLN A 1 89 ? 14.979 1.827 -9.548 1.00 67.56 89 GLN A N 1
ATOM 730 C CA . GLN A 1 89 ? 16.128 2.607 -10.013 1.00 67.56 89 GLN A CA 1
ATOM 731 C C . GLN A 1 89 ? 15.716 3.851 -10.815 1.00 67.56 89 GLN A C 1
ATOM 733 O O . GLN A 1 89 ? 16.440 4.845 -10.809 1.00 67.56 89 GLN A O 1
ATOM 738 N N . ASN A 1 90 ? 14.530 3.837 -11.428 1.00 73.62 90 ASN A N 1
ATOM 739 C CA . ASN A 1 90 ? 14.089 4.873 -12.362 1.00 73.62 90 ASN A CA 1
ATOM 740 C C . ASN A 1 90 ? 13.018 5.823 -11.798 1.00 73.62 90 ASN A C 1
ATOM 742 O O . ASN A 1 90 ? 12.767 6.882 -12.377 1.00 73.62 90 ASN A O 1
ATOM 746 N N . LEU A 1 91 ? 12.390 5.490 -10.665 1.00 80.50 91 LEU A N 1
ATOM 747 C CA . LEU A 1 91 ? 11.303 6.283 -10.091 1.00 80.50 91 LEU A CA 1
ATOM 748 C C . LEU A 1 91 ? 11.770 7.172 -8.927 1.00 80.50 91 LEU A C 1
ATOM 750 O O . LEU A 1 91 ? 12.177 6.702 -7.861 1.00 80.50 91 LEU A O 1
ATOM 754 N N . ASN A 1 92 ? 11.648 8.491 -9.107 1.00 85.12 92 ASN A N 1
ATOM 755 C CA . ASN A 1 92 ? 11.831 9.475 -8.040 1.00 85.12 92 ASN A CA 1
ATOM 756 C C . ASN A 1 92 ? 10.477 9.881 -7.433 1.00 85.12 92 ASN A C 1
ATOM 758 O O . ASN A 1 92 ? 9.853 10.854 -7.862 1.00 85.12 92 ASN A O 1
ATOM 762 N N . HIS A 1 93 ? 10.037 9.151 -6.402 1.00 84.94 93 HIS A N 1
ATOM 763 C CA . HIS A 1 93 ? 8.746 9.383 -5.742 1.00 84.94 93 HIS A CA 1
ATOM 764 C C . HIS A 1 93 ? 8.573 10.799 -5.195 1.00 84.94 93 HIS A C 1
ATOM 766 O O . HIS A 1 93 ? 7.491 11.357 -5.313 1.00 84.94 93 HIS A O 1
ATOM 772 N N . LYS A 1 94 ? 9.629 11.414 -4.646 1.00 85.69 94 LYS A N 1
ATOM 773 C CA . LYS A 1 94 ? 9.541 12.775 -4.087 1.00 85.69 94 LYS A CA 1
ATOM 774 C C . LYS A 1 94 ? 9.283 13.830 -5.158 1.00 85.69 94 LYS A C 1
ATOM 776 O O . LYS A 1 94 ? 8.620 14.822 -4.879 1.00 85.69 94 LYS A O 1
ATOM 781 N N . ALA A 1 95 ? 9.830 13.627 -6.356 1.00 87.06 95 ALA A N 1
ATOM 782 C CA . ALA A 1 95 ? 9.601 14.523 -7.480 1.00 87.06 95 ALA A CA 1
ATOM 783 C C . ALA A 1 95 ? 8.201 14.328 -8.079 1.00 87.06 95 ALA A C 1
ATOM 785 O O . ALA A 1 95 ? 7.549 15.308 -8.426 1.00 87.06 95 ALA A O 1
ATOM 786 N N . LYS A 1 96 ? 7.737 13.075 -8.183 1.00 88.06 96 LYS A N 1
ATOM 787 C CA . LYS A 1 96 ? 6.449 12.750 -8.812 1.00 88.06 96 LYS A CA 1
ATOM 788 C C . LYS A 1 96 ? 5.244 12.996 -7.891 1.00 88.06 96 LYS A C 1
ATOM 790 O O . LYS A 1 96 ? 4.221 13.480 -8.361 1.00 88.06 96 LYS A O 1
ATOM 795 N N . TRP A 1 97 ? 5.383 12.734 -6.591 1.00 90.06 97 TRP A N 1
ATOM 796 C CA . TRP A 1 97 ? 4.341 12.926 -5.574 1.00 90.06 97 TRP A CA 1
ATOM 797 C C . TRP A 1 97 ? 4.846 13.812 -4.430 1.00 90.06 97 TRP A C 1
ATOM 799 O O . TRP A 1 97 ? 5.132 13.327 -3.329 1.00 90.06 97 TRP A O 1
ATOM 809 N N . PRO A 1 98 ? 4.996 15.124 -4.675 1.00 87.50 98 PRO A N 1
ATOM 810 C CA . PRO A 1 98 ? 5.491 16.041 -3.661 1.00 87.50 98 PRO A CA 1
ATOM 811 C C . PRO A 1 98 ? 4.544 16.079 -2.454 1.00 87.50 98 PRO A C 1
ATOM 813 O O . PRO A 1 98 ? 3.330 16.198 -2.598 1.00 87.50 98 PRO A O 1
ATOM 816 N N . GLY A 1 99 ? 5.115 15.981 -1.252 1.00 86.75 99 GLY A N 1
ATOM 817 C CA . GLY A 1 99 ? 4.362 15.998 0.006 1.00 86.75 99 GLY A CA 1
ATOM 818 C C . GLY A 1 99 ? 3.715 14.666 0.397 1.00 86.75 99 GLY A C 1
ATOM 819 O O . GLY A 1 99 ? 3.139 14.589 1.478 1.00 86.75 99 GLY A O 1
ATOM 820 N N . ILE A 1 100 ? 3.837 13.618 -0.426 1.00 89.62 100 ILE A N 1
ATOM 821 C CA . ILE A 1 100 ? 3.342 12.277 -0.097 1.00 89.62 100 ILE A CA 1
ATOM 822 C C . ILE A 1 100 ? 4.469 11.444 0.509 1.00 89.62 100 ILE A C 1
ATOM 8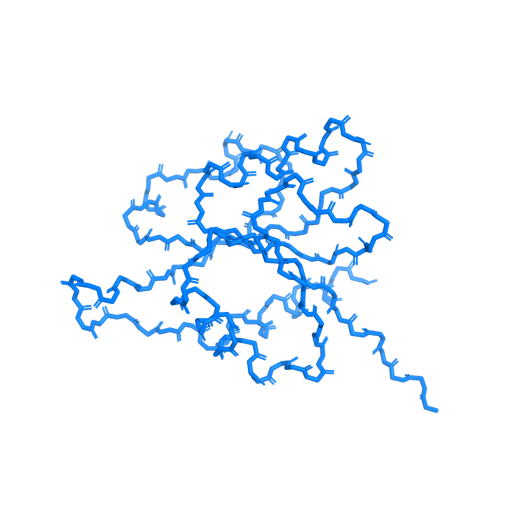24 O O . ILE A 1 100 ? 5.561 11.327 -0.050 1.00 89.62 100 ILE A O 1
ATOM 828 N N . ASP A 1 101 ? 4.198 10.848 1.667 1.00 87.62 101 ASP A N 1
ATOM 829 C CA . ASP A 1 101 ? 5.130 9.950 2.338 1.00 87.62 101 ASP A CA 1
ATOM 830 C C . ASP A 1 101 ? 5.026 8.546 1.725 1.00 87.62 101 ASP A C 1
ATOM 832 O O . ASP A 1 101 ? 4.054 7.827 1.959 1.00 87.62 101 ASP A O 1
ATOM 836 N N . VAL A 1 102 ? 6.041 8.163 0.946 1.00 87.44 102 VAL A N 1
ATOM 837 C CA . VAL A 1 102 ? 6.138 6.837 0.318 1.00 87.44 102 VAL A CA 1
ATOM 838 C C . VAL A 1 102 ? 7.326 6.067 0.897 1.00 87.44 102 VAL A C 1
ATOM 840 O O . VAL A 1 102 ? 8.474 6.506 0.790 1.00 87.44 102 VAL A O 1
ATOM 843 N N . ILE A 1 103 ? 7.065 4.899 1.486 1.00 84.44 103 ILE A N 1
ATOM 844 C CA . ILE A 1 103 ? 8.085 3.890 1.789 1.00 84.44 103 ILE A CA 1
ATOM 845 C C . ILE A 1 103 ? 8.220 2.984 0.579 1.00 84.44 103 ILE A C 1
ATOM 847 O O . ILE A 1 103 ? 7.243 2.428 0.091 1.00 84.44 103 ILE A O 1
ATOM 851 N N . ARG A 1 104 ? 9.454 2.833 0.112 1.00 80.00 104 ARG A N 1
ATOM 852 C CA . ARG A 1 104 ? 9.790 1.996 -1.032 1.00 80.00 104 ARG A CA 1
ATOM 853 C C . ARG A 1 104 ? 10.290 0.652 -0.540 1.00 80.00 104 ARG A C 1
ATOM 855 O O . ARG A 1 104 ? 11.172 0.614 0.316 1.00 80.00 104 ARG A O 1
ATOM 862 N N . VAL A 1 105 ? 9.749 -0.411 -1.110 1.00 75.06 105 VAL A N 1
ATOM 863 C CA . VAL A 1 105 ? 10.065 -1.787 -0.748 1.00 75.06 105 VAL A CA 1
ATOM 864 C C . VAL A 1 105 ? 10.486 -2.520 -2.016 1.00 75.06 105 VAL A C 1
ATOM 866 O O . VAL A 1 105 ? 9.651 -2.714 -2.897 1.00 75.06 105 VAL A O 1
ATOM 869 N N . PRO A 1 106 ? 11.759 -2.914 -2.149 1.00 69.81 106 PRO A N 1
ATOM 870 C CA . PRO A 1 106 ? 12.166 -3.798 -3.231 1.00 69.81 106 PRO A CA 1
ATOM 871 C C . PRO A 1 106 ? 11.541 -5.178 -3.044 1.00 69.81 106 PRO A C 1
ATOM 873 O O . PRO A 1 106 ? 11.761 -5.829 -2.024 1.00 69.81 106 PRO A O 1
ATOM 876 N N . GLN A 1 107 ? 10.784 -5.633 -4.037 1.00 66.12 107 GLN A N 1
ATOM 877 C CA . GLN A 1 107 ? 10.342 -7.017 -4.140 1.00 66.12 107 GLN A CA 1
ATOM 878 C C . GLN A 1 107 ? 11.247 -7.767 -5.106 1.00 66.12 107 GLN A C 1
ATOM 880 O O . GLN A 1 107 ? 11.569 -7.260 -6.179 1.00 66.12 107 GLN A O 1
ATOM 885 N N . ALA A 1 108 ? 11.632 -8.984 -4.736 1.00 57.81 108 ALA A N 1
ATOM 886 C CA . ALA A 1 108 ? 12.284 -9.893 -5.661 1.00 57.81 108 ALA A CA 1
ATOM 887 C C . ALA A 1 108 ? 11.323 -10.284 -6.790 1.00 57.81 108 ALA A C 1
ATOM 889 O O . ALA A 1 108 ? 10.133 -10.518 -6.547 1.00 57.81 108 ALA A O 1
ATOM 890 N N . ASP A 1 109 ? 11.853 -10.378 -8.006 1.00 53.53 109 ASP A N 1
ATOM 891 C CA . ASP A 1 109 ? 11.159 -11.061 -9.085 1.00 53.53 109 ASP A CA 1
ATOM 892 C C . ASP A 1 109 ? 11.409 -12.564 -8.925 1.00 53.53 109 ASP A C 1
ATOM 894 O O . ASP A 1 109 ? 12.544 -13.023 -9.004 1.00 53.53 109 ASP A O 1
ATOM 898 N N . LEU A 1 110 ? 10.357 -13.332 -8.636 1.00 50.09 110 LEU A N 1
ATOM 899 C CA . LEU A 1 110 ? 10.461 -14.788 -8.496 1.00 50.09 110 LEU A CA 1
ATOM 900 C C . LEU A 1 110 ? 10.631 -15.492 -9.853 1.00 50.09 110 LEU A C 1
ATOM 902 O O . LEU A 1 110 ? 10.876 -16.698 -9.866 1.00 50.09 110 LEU A O 1
ATOM 906 N N . ALA A 1 111 ? 10.438 -14.782 -10.971 1.00 53.22 111 ALA A N 1
ATOM 907 C CA . ALA A 1 111 ? 10.466 -15.361 -12.309 1.00 53.22 111 ALA A CA 1
ATOM 908 C C . ALA A 1 111 ? 11.860 -15.348 -12.960 1.00 53.22 111 ALA A C 1
ATOM 910 O O . ALA A 1 111 ? 12.144 -16.259 -13.737 1.00 53.22 111 ALA A O 1
ATOM 911 N N . ASP A 1 112 ? 12.718 -14.373 -12.629 1.00 50.81 112 ASP A N 1
ATOM 912 C CA . ASP A 1 112 ? 13.895 -14.060 -13.457 1.00 50.81 112 ASP A CA 1
ATOM 913 C C . ASP A 1 112 ? 15.270 -14.319 -12.796 1.00 50.81 112 ASP A C 1
ATOM 915 O O . ASP A 1 112 ? 16.237 -14.524 -13.524 1.00 50.81 112 ASP A O 1
ATOM 919 N N . ASP A 1 113 ? 15.391 -14.405 -11.460 1.00 45.34 113 ASP A N 1
ATOM 920 C CA . ASP A 1 113 ? 16.637 -14.833 -10.781 1.00 45.34 113 ASP A CA 1
ATOM 921 C C . ASP A 1 113 ? 16.362 -15.312 -9.331 1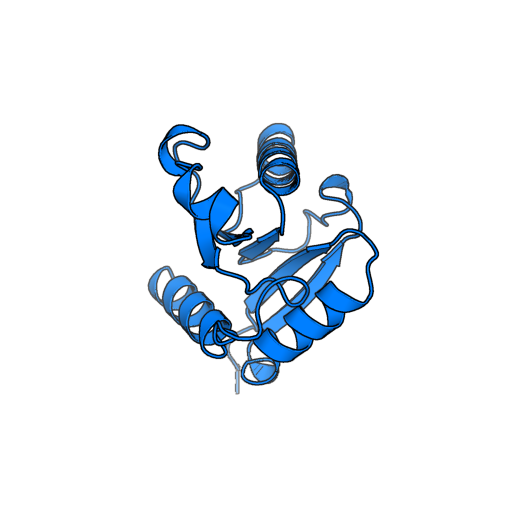.00 45.34 113 ASP A C 1
ATOM 923 O O . ASP A 1 113 ? 15.490 -14.760 -8.658 1.00 45.34 113 ASP A O 1
ATOM 927 N N . PRO A 1 114 ? 17.074 -16.325 -8.789 1.00 41.19 114 PRO A N 1
ATOM 928 C CA . PRO A 1 114 ? 16.739 -16.953 -7.507 1.00 41.19 114 PRO A CA 1
ATOM 929 C C . PRO A 1 114 ? 17.189 -16.163 -6.271 1.00 41.19 114 PRO A C 1
ATOM 931 O O . PRO A 1 114 ? 17.068 -16.673 -5.157 1.00 41.19 114 PRO A O 1
ATOM 934 N N . ASP A 1 115 ? 17.714 -14.951 -6.428 1.00 49.31 115 ASP A N 1
ATOM 935 C CA . ASP A 1 115 ? 18.317 -14.226 -5.317 1.00 49.31 115 ASP A CA 1
ATOM 936 C C . ASP A 1 115 ? 17.815 -12.784 -5.267 1.00 49.31 115 ASP A C 1
ATOM 938 O O . ASP A 1 115 ? 18.217 -11.966 -6.083 1.00 49.31 115 ASP A O 1
ATOM 942 N N . ILE A 1 116 ? 16.915 -12.500 -4.315 1.00 50.25 116 ILE A N 1
ATOM 943 C CA . ILE A 1 116 ? 16.952 -11.356 -3.387 1.00 50.25 116 ILE A CA 1
ATOM 944 C C . ILE A 1 116 ? 15.991 -11.686 -2.227 1.00 50.25 116 ILE A C 1
ATOM 946 O O . ILE A 1 116 ? 14.808 -11.971 -2.402 1.00 50.25 116 ILE A O 1
ATOM 950 N N . THR A 1 117 ? 16.513 -11.635 -1.007 1.00 54.28 117 THR A N 1
ATOM 951 C CA . THR A 1 117 ? 15.814 -11.887 0.257 1.00 54.28 117 THR A CA 1
ATOM 952 C C . THR A 1 117 ? 14.528 -11.065 0.397 1.00 54.28 117 THR A C 1
ATOM 954 O O . THR A 1 117 ? 14.570 -9.838 0.468 1.00 54.28 117 THR A O 1
ATOM 957 N N . LEU A 1 118 ? 13.388 -11.750 0.526 1.00 57.22 118 LEU A N 1
ATOM 958 C CA . LEU A 1 118 ? 12.127 -11.180 1.008 1.00 57.22 118 LEU A CA 1
ATOM 959 C C . LEU A 1 118 ? 12.413 -10.415 2.309 1.00 57.22 118 LEU A C 1
ATOM 961 O O . LEU A 1 118 ? 12.908 -11.008 3.270 1.00 57.22 118 LEU A O 1
ATOM 965 N N . GLU A 1 119 ? 12.161 -9.105 2.357 1.00 67.69 119 GLU A N 1
ATOM 966 C CA . GLU A 1 119 ? 12.482 -8.300 3.539 1.00 67.69 119 GLU A CA 1
ATOM 967 C C . GLU A 1 119 ? 11.476 -8.595 4.665 1.00 67.69 119 GLU A C 1
ATOM 969 O O . GLU A 1 119 ? 10.560 -7.828 4.937 1.00 67.69 119 GLU A O 1
ATOM 974 N N . LEU A 1 120 ? 11.641 -9.733 5.347 1.00 67.06 120 LEU A N 1
ATOM 975 C CA . LEU A 1 120 ? 10.724 -10.227 6.384 1.00 67.06 120 LEU A CA 1
ATOM 976 C C . LEU A 1 120 ? 10.563 -9.262 7.576 1.00 67.06 120 LEU A C 1
ATOM 978 O O . LEU A 1 120 ? 9.623 -9.399 8.353 1.00 67.06 120 LEU A O 1
ATOM 982 N N . GLY A 1 121 ? 11.474 -8.294 7.731 1.00 69.00 121 GLY A N 1
ATOM 983 C CA . GLY A 1 121 ? 11.393 -7.216 8.725 1.00 69.00 121 GLY A CA 1
ATOM 984 C C . GLY A 1 121 ? 10.642 -5.964 8.251 1.00 69.00 121 GLY A C 1
ATOM 985 O O . GLY A 1 121 ? 10.554 -4.993 9.000 1.00 69.00 121 GLY A O 1
ATOM 986 N N . LEU A 1 122 ? 10.112 -5.948 7.025 1.00 75.00 122 LEU A N 1
ATOM 987 C CA . LEU A 1 122 ? 9.439 -4.789 6.435 1.00 75.00 122 LEU A CA 1
ATOM 988 C C . LEU A 1 122 ? 8.305 -4.264 7.320 1.00 75.00 122 LEU A C 1
ATOM 990 O O . LEU A 1 122 ? 8.244 -3.070 7.616 1.00 75.00 122 LEU A O 1
ATOM 994 N N . MET A 1 123 ? 7.419 -5.156 7.764 1.00 80.62 123 MET A N 1
ATOM 995 C CA . MET A 1 123 ? 6.264 -4.755 8.564 1.00 80.62 123 MET A CA 1
ATOM 996 C C . MET A 1 123 ? 6.681 -4.215 9.930 1.00 80.62 123 MET A C 1
ATOM 998 O O . MET A 1 123 ? 6.105 -3.237 10.394 1.00 80.62 123 MET A O 1
ATOM 1002 N N . GLU A 1 124 ? 7.739 -4.756 10.536 1.00 81.31 124 GLU A N 1
ATOM 1003 C CA . GLU A 1 124 ? 8.292 -4.213 11.781 1.00 81.31 124 GLU A CA 1
ATOM 1004 C C . GLU A 1 124 ? 8.817 -2.784 11.585 1.00 81.31 124 GLU A C 1
ATOM 1006 O O . GLU A 1 124 ? 8.541 -1.914 12.412 1.00 81.31 124 GLU A O 1
ATOM 1011 N N . LYS A 1 125 ? 9.498 -2.504 10.464 1.00 79.62 125 LYS A N 1
ATOM 1012 C CA . LYS A 1 125 ? 9.975 -1.152 10.122 1.00 79.62 125 LYS A CA 1
ATOM 1013 C C . LYS A 1 125 ? 8.826 -0.171 9.884 1.00 79.62 125 LYS A C 1
ATOM 1015 O O . LYS A 1 125 ? 8.897 0.972 10.340 1.00 79.62 125 LYS A O 1
ATOM 1020 N N . ILE A 1 126 ? 7.771 -0.603 9.189 1.00 81.88 126 ILE A N 1
ATOM 1021 C CA . ILE A 1 126 ? 6.563 0.210 8.972 1.00 81.88 126 ILE A CA 1
ATOM 1022 C C . ILE A 1 126 ? 5.924 0.555 10.318 1.00 81.88 126 ILE A C 1
ATOM 1024 O O . ILE A 1 126 ? 5.664 1.727 10.588 1.00 81.88 126 ILE A O 1
ATOM 1028 N N . ILE A 1 127 ? 5.741 -0.443 11.185 1.00 84.44 127 ILE A N 1
ATOM 1029 C CA . ILE A 1 127 ? 5.149 -0.256 12.510 1.00 84.44 127 ILE A CA 1
ATOM 1030 C C . ILE A 1 127 ? 5.981 0.717 13.350 1.00 84.44 127 ILE A C 1
ATOM 1032 O O . ILE A 1 127 ? 5.430 1.694 13.849 1.00 84.44 127 ILE A O 1
ATOM 1036 N N . GLN A 1 128 ? 7.299 0.516 13.448 1.00 83.81 128 GLN A N 1
ATOM 1037 C CA . GLN A 1 128 ? 8.189 1.413 14.198 1.00 83.81 128 GLN A CA 1
ATOM 1038 C C . GLN A 1 128 ? 8.084 2.865 13.715 1.00 83.81 128 GLN A C 1
ATOM 1040 O O . GLN A 1 128 ? 8.075 3.798 14.517 1.00 83.81 128 GLN A O 1
ATOM 1045 N N . ARG A 1 129 ? 7.974 3.074 12.399 1.00 82.12 129 ARG A N 1
ATOM 1046 C CA . ARG A 1 129 ? 7.846 4.414 11.822 1.00 82.12 129 ARG A CA 1
ATOM 1047 C C . ARG A 1 129 ? 6.488 5.051 12.098 1.00 82.12 129 ARG A C 1
ATOM 1049 O O . ARG A 1 129 ? 6.436 6.258 12.314 1.00 82.12 129 ARG A O 1
ATOM 1056 N N . LEU A 1 130 ? 5.410 4.272 12.072 1.00 83.69 130 LEU A N 1
ATOM 1057 C CA . LEU A 1 130 ? 4.072 4.749 12.425 1.00 83.69 130 LEU A CA 1
ATOM 1058 C C . LEU A 1 130 ? 3.984 5.087 13.916 1.00 83.69 130 LEU A C 1
ATOM 1060 O O . LEU A 1 130 ? 3.415 6.114 14.273 1.00 83.69 130 LEU A O 1
ATOM 1064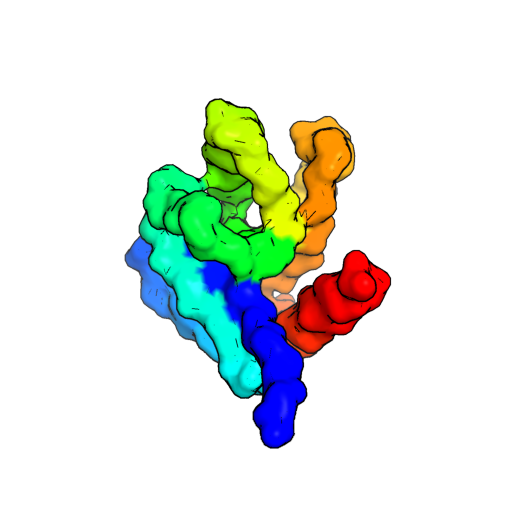 N N . GLU A 1 131 ? 4.599 4.276 14.776 1.00 83.50 131 GLU A N 1
ATOM 1065 C CA . GLU A 1 131 ? 4.671 4.521 16.220 1.00 83.50 131 GLU A CA 1
ATOM 1066 C C . GLU A 1 131 ? 5.478 5.780 16.551 1.00 83.50 131 GLU A C 1
ATOM 1068 O O . GLU A 1 131 ? 5.050 6.558 17.392 1.00 83.50 131 GLU A O 1
ATOM 1073 N N . ALA A 1 132 ? 6.579 6.049 15.843 1.00 79.81 132 ALA A N 1
ATOM 1074 C CA . ALA A 1 132 ? 7.379 7.263 16.036 1.00 79.81 132 ALA A CA 1
ATOM 1075 C C . ALA A 1 132 ? 6.677 8.573 15.611 1.00 79.81 132 ALA A C 1
ATOM 1077 O O . ALA A 1 132 ? 7.192 9.655 15.884 1.00 79.81 132 ALA A O 1
ATOM 1078 N N . ARG A 1 133 ? 5.543 8.492 14.899 1.00 75.25 133 ARG A N 1
ATOM 1079 C CA . ARG A 1 133 ? 4.745 9.650 14.449 1.00 75.25 133 ARG A CA 1
ATOM 1080 C C . ARG A 1 133 ? 3.551 9.957 15.359 1.00 75.25 133 ARG A C 1
ATOM 1082 O O . ARG A 1 133 ? 2.870 10.952 15.113 1.00 75.25 133 ARG A O 1
ATOM 1089 N N . ARG A 1 134 ? 3.262 9.084 16.327 1.00 68.38 134 ARG A N 1
ATOM 1090 C CA . ARG A 1 134 ? 2.183 9.237 17.313 1.00 68.38 134 ARG A CA 1
ATOM 1091 C C . ARG A 1 134 ? 2.694 9.979 18.541 1.00 68.38 134 ARG A C 1
ATOM 1093 O O . ARG A 1 134 ? 1.881 10.740 19.106 1.00 68.38 134 ARG A O 1
#

Solvent-accessible surface area (backbone atoms only — not comparable to full-atom values): 8002 Å² total; per-residue (Å²): 133,88,71,78,80,58,47,31,34,37,32,43,39,68,96,52,76,66,60,55,54,50,52,50,62,40,36,58,92,45,50,91,50,44,44,80,46,80,26,71,41,60,85,65,61,64,82,90,54,77,50,60,28,36,37,25,60,44,75,64,52,45,52,46,37,55,50,49,28,56,79,70,71,47,85,74,48,41,34,35,38,40,30,50,62,73,56,56,77,72,56,59,59,65,79,77,41,69,95,59,62,69,48,81,39,74,41,62,57,87,86,82,52,100,78,60,80,76,61,66,59,51,51,58,54,52,48,54,55,56,58,76,72,109

Sequence (134 aa):
MSGNPKLCGGVVVFADRHTHGLIELLTYRSRDRLEMVYYSHPYDIDLDQKHDFIIVQSPEDLDNVVRFFQTRQHVIPLIVHIDRPEVLQNLNHKAKWPGIDVIRVPQADLADDPDITLELGLMEKIIQRLEARR

Nearest PDB structures (foldseek):
  5tqj-assembly1_A  TM=6.596E-01  e=2.085E-03  Paraburkholderia phymatum
  2pln-assembly1_A-2  TM=6.210E-01  e=6.406E-03  Helicobacter pylori
  1krw-assembly1_A  TM=6.029E-01  e=7.810E-03  Salmonella enterica subsp. enterica serovar Typhimurium
  3hdg-assembly4_B  TM=6.214E-01  e=1.170E-01  Wolinella succinogenes
  7tn6-assembly1_A-2  TM=5.269E-01  e=9.601E-02  Zea mays

Foldseek 3Di:
DPDDAAAEEEEADQPDPVVVVLVCLLCVVPVVRYDYDYDNALLRDDLVDDHQEYEDADPVSVVSNVCNCVVVVHDRHAYEYEYAPVCVVVDDCCVVPPPHHYHYHHDDDPPPDPDDDSPSCVVVVSVVVSVVVD

Radius of gyration: 14.72 Å; Cα contacts (8 Å, |Δi|>4): 168; chains: 1; bounding box: 33×33×44 Å

pLDDT: mean 79.46, std 13.41, range [38.62, 94.25]